Protein AF-A0A2T6ZKM8-F1 (afdb_monomer_lite)

Structure (mmCIF, N/CA/C/O backbone):
data_AF-A0A2T6ZKM8-F1
#
_entry.id   AF-A0A2T6ZKM8-F1
#
loop_
_atom_site.group_PDB
_atom_site.id
_atom_site.type_symbol
_atom_site.label_atom_id
_atom_site.label_alt_id
_atom_site.label_comp_id
_atom_site.label_asym_id
_atom_site.label_entity_id
_atom_site.label_seq_id
_atom_site.pdbx_PDB_ins_code
_atom_site.Cartn_x
_atom_site.Cartn_y
_atom_site.Cartn_z
_atom_site.occupancy
_atom_site.B_iso_or_equiv
_atom_site.auth_seq_id
_atom_site.auth_comp_id
_atom_site.auth_asym_id
_atom_site.auth_atom_id
_atom_site.pdbx_PDB_model_num
ATOM 1 N N . MET A 1 1 ? 0.407 -19.260 5.269 1.00 63.44 1 MET A N 1
ATOM 2 C CA . MET A 1 1 ? 0.072 -17.824 5.154 1.00 63.44 1 MET A CA 1
ATOM 3 C C . MET A 1 1 ? -0.311 -17.519 3.703 1.00 63.44 1 MET A C 1
ATOM 5 O O . MET A 1 1 ? 0.564 -17.139 2.936 1.00 63.44 1 MET A O 1
ATOM 9 N N . PRO A 1 2 ? -1.568 -17.763 3.281 1.00 75.69 2 PRO A N 1
ATOM 10 C CA . PRO A 1 2 ? -1.962 -17.681 1.863 1.00 75.69 2 PRO A CA 1
ATOM 11 C C . PRO A 1 2 ? -1.697 -16.313 1.213 1.00 75.69 2 PRO A C 1
ATOM 13 O O . PRO A 1 2 ? -1.254 -16.233 0.075 1.00 75.69 2 PRO A O 1
ATOM 16 N N . SER A 1 3 ? -1.891 -15.240 1.969 1.00 83.69 3 SER A N 1
ATOM 17 C CA . SER A 1 3 ? -1.724 -13.837 1.573 1.00 83.69 3 SER A CA 1
ATOM 18 C C . SER A 1 3 ? -0.278 -13.390 1.326 1.00 83.69 3 SER A C 1
ATOM 20 O O . SER A 1 3 ? -0.077 -12.402 0.624 1.00 83.69 3 SER A O 1
ATOM 22 N N . LEU A 1 4 ? 0.721 -14.123 1.834 1.00 90.94 4 LEU A N 1
ATOM 23 C CA . LEU A 1 4 ? 2.148 -13.917 1.534 1.00 90.94 4 LEU A CA 1
ATOM 24 C C . LEU A 1 4 ? 2.714 -14.982 0.587 1.00 90.94 4 LEU A C 1
ATOM 26 O O . LEU A 1 4 ? 3.903 -14.963 0.280 1.00 90.94 4 LEU A O 1
ATOM 30 N N . ALA A 1 5 ? 1.888 -15.913 0.097 1.00 93.12 5 ALA A N 1
ATOM 31 C CA . ALA A 1 5 ? 2.350 -16.852 -0.914 1.00 93.12 5 ALA A CA 1
ATOM 32 C C . ALA A 1 5 ? 2.859 -16.068 -2.144 1.00 93.12 5 ALA A C 1
ATOM 34 O O . ALA A 1 5 ? 2.238 -15.063 -2.531 1.00 93.12 5 ALA A O 1
ATOM 35 N N . PRO A 1 6 ? 3.993 -16.477 -2.742 1.00 93.38 6 PRO A N 1
ATOM 36 C CA . PRO A 1 6 ? 4.524 -15.803 -3.914 1.00 93.38 6 PRO A CA 1
ATOM 37 C C . PRO A 1 6 ? 3.569 -15.986 -5.096 1.00 93.38 6 PRO A C 1
ATOM 39 O O . PRO A 1 6 ? 3.141 -17.103 -5.392 1.00 93.38 6 PRO A O 1
ATOM 42 N N . ILE A 1 7 ? 3.259 -14.896 -5.792 1.00 95.12 7 ILE A N 1
ATOM 43 C CA . ILE A 1 7 ? 2.598 -14.942 -7.096 1.00 95.12 7 ILE A CA 1
ATOM 44 C C . ILE A 1 7 ? 3.638 -15.224 -8.183 1.00 95.12 7 ILE A C 1
ATOM 46 O O . ILE A 1 7 ? 4.811 -14.884 -8.031 1.00 95.12 7 ILE A O 1
ATOM 50 N N . ASP A 1 8 ? 3.226 -15.802 -9.311 1.00 95.38 8 ASP A N 1
ATOM 51 C CA . ASP A 1 8 ? 4.179 -16.226 -10.349 1.00 95.38 8 ASP A CA 1
ATOM 52 C C . ASP A 1 8 ? 5.049 -15.088 -10.895 1.00 95.38 8 ASP A C 1
ATOM 54 O O . ASP A 1 8 ? 6.228 -15.303 -11.167 1.00 95.38 8 ASP A O 1
ATOM 58 N N . LEU A 1 9 ? 4.520 -13.859 -10.959 1.00 96.19 9 LEU A N 1
ATOM 59 C CA . LEU A 1 9 ? 5.292 -12.693 -11.399 1.00 96.19 9 LEU A CA 1
ATOM 60 C C . LEU A 1 9 ? 6.515 -12.407 -10.515 1.00 96.19 9 LEU A C 1
ATOM 62 O O . LEU A 1 9 ? 7.539 -11.986 -11.052 1.00 96.19 9 LEU A O 1
ATOM 66 N N . GLN A 1 10 ? 6.452 -12.679 -9.204 1.00 96.62 10 GLN A N 1
ATOM 67 C CA . GLN A 1 10 ? 7.583 -12.460 -8.285 1.00 96.62 10 GLN A CA 1
ATOM 68 C C . GLN A 1 10 ? 8.784 -13.349 -8.636 1.00 96.62 10 GLN A C 1
ATOM 70 O O . GLN A 1 10 ? 9.919 -12.984 -8.359 1.00 96.62 10 GLN A O 1
ATOM 75 N N . LYS A 1 11 ? 8.563 -14.491 -9.298 1.00 95.38 11 LYS A N 1
ATOM 76 C CA . LYS A 1 11 ? 9.645 -15.395 -9.721 1.00 95.38 11 LYS A CA 1
ATOM 77 C C . LYS A 1 11 ? 10.385 -14.894 -10.965 1.00 95.38 11 LYS A C 1
ATOM 79 O O . LYS A 1 11 ? 11.495 -15.342 -11.229 1.00 95.38 11 LYS A O 1
ATOM 84 N N . SER A 1 12 ? 9.759 -14.016 -11.751 1.00 95.56 12 SER A N 1
ATOM 85 C CA . SER A 1 12 ? 10.248 -13.611 -13.079 1.00 95.56 12 SER A CA 1
ATOM 86 C C . SER A 1 12 ? 10.621 -12.134 -13.204 1.00 95.56 12 SER A C 1
ATOM 88 O O . SER A 1 12 ? 11.379 -11.776 -14.098 1.00 95.56 12 SER A O 1
ATOM 90 N N . VAL A 1 13 ? 10.070 -11.265 -12.354 1.00 96.25 13 VAL A N 1
ATOM 91 C CA . VAL A 1 13 ? 10.302 -9.816 -12.412 1.00 96.25 13 VAL A CA 1
ATOM 92 C C . VAL A 1 13 ? 11.298 -9.441 -11.314 1.00 96.25 13 VAL A C 1
ATOM 94 O O . VAL A 1 13 ? 10.969 -9.646 -10.150 1.00 96.25 13 VAL A O 1
ATOM 97 N N . PRO A 1 14 ? 12.488 -8.890 -11.622 1.00 95.25 14 PRO A N 1
ATOM 98 C CA . PRO A 1 14 ? 13.389 -8.358 -10.600 1.00 95.25 14 PRO A CA 1
ATOM 99 C C . PRO A 1 14 ? 12.723 -7.222 -9.815 1.00 95.25 14 PRO A C 1
ATOM 101 O O . PRO A 1 14 ? 12.189 -6.285 -10.408 1.00 95.25 14 PRO A O 1
ATOM 104 N N . HIS A 1 15 ? 12.744 -7.297 -8.487 1.00 94.94 15 HIS A N 1
ATOM 105 C CA . HIS A 1 15 ? 12.100 -6.314 -7.621 1.00 94.94 15 HIS A CA 1
ATOM 106 C C . HIS A 1 15 ? 12.779 -6.231 -6.250 1.00 94.94 15 HIS A C 1
ATOM 108 O O . HIS A 1 15 ? 13.591 -7.083 -5.893 1.00 94.94 15 HIS A O 1
ATOM 114 N N . HIS A 1 16 ? 12.465 -5.183 -5.485 1.00 95.19 16 HIS A N 1
ATOM 115 C CA . HIS A 1 16 ? 12.991 -5.024 -4.131 1.00 95.19 16 HIS A CA 1
ATOM 116 C C . HIS A 1 16 ? 12.231 -5.929 -3.139 1.00 95.19 16 HIS A C 1
ATOM 118 O O . HIS A 1 16 ? 10.999 -5.960 -3.209 1.00 95.19 16 HIS A O 1
ATOM 124 N N . PRO A 1 17 ? 12.907 -6.574 -2.162 1.00 94.25 17 PRO A N 1
ATOM 125 C CA . PRO A 1 17 ? 12.276 -7.513 -1.222 1.00 94.25 17 PRO A CA 1
ATOM 126 C C . PRO A 1 17 ? 11.101 -6.959 -0.406 1.00 94.25 17 PRO A C 1
ATOM 128 O O . PRO A 1 17 ? 10.290 -7.722 0.104 1.00 94.25 17 PRO A O 1
ATOM 131 N N . TYR A 1 18 ? 10.973 -5.632 -0.284 1.00 95.50 18 TYR A N 1
ATOM 132 C CA . TYR A 1 18 ? 9.850 -5.019 0.437 1.00 95.50 18 TYR A CA 1
ATOM 133 C C . TYR A 1 18 ? 8.499 -5.417 -0.182 1.00 95.50 18 TYR A C 1
ATOM 135 O O . TYR A 1 18 ? 7.519 -5.552 0.543 1.00 95.50 18 TYR A O 1
ATOM 143 N N . ILE A 1 19 ? 8.449 -5.656 -1.503 1.00 96.62 19 ILE A N 1
ATOM 144 C CA . ILE A 1 19 ? 7.224 -6.074 -2.198 1.00 96.62 19 ILE A CA 1
ATOM 145 C C . ILE A 1 19 ? 6.770 -7.453 -1.711 1.00 96.62 19 ILE A C 1
ATOM 147 O O . ILE A 1 19 ? 5.570 -7.669 -1.563 1.00 96.62 19 ILE A O 1
ATOM 151 N N . ASP A 1 20 ? 7.700 -8.359 -1.395 1.00 95.44 20 ASP A N 1
ATOM 152 C CA . ASP A 1 20 ? 7.387 -9.701 -0.885 1.00 95.44 20 ASP A CA 1
ATOM 153 C C . ASP A 1 20 ? 6.706 -9.668 0.490 1.00 95.44 20 ASP A C 1
ATOM 155 O O . ASP A 1 20 ? 6.003 -10.609 0.856 1.00 95.44 20 ASP A O 1
ATOM 159 N N . LEU A 1 21 ? 6.890 -8.578 1.239 1.00 93.94 21 LEU A N 1
ATOM 160 C CA . LEU A 1 21 ? 6.346 -8.398 2.583 1.00 93.94 21 LEU A CA 1
ATOM 161 C C . LEU A 1 21 ? 4.943 -7.781 2.588 1.00 93.94 21 LEU A C 1
ATOM 163 O O . LEU A 1 21 ? 4.335 -7.677 3.652 1.00 93.94 21 LEU A O 1
ATOM 167 N N . ILE A 1 22 ? 4.411 -7.375 1.430 1.00 95.56 22 ILE A N 1
ATOM 168 C CA . ILE A 1 22 ? 3.098 -6.731 1.359 1.00 95.56 22 ILE A CA 1
ATOM 169 C C . ILE A 1 22 ? 1.996 -7.802 1.307 1.00 95.56 22 ILE A C 1
ATOM 171 O O . ILE A 1 22 ? 1.924 -8.562 0.335 1.00 95.56 22 ILE A O 1
ATOM 175 N N . PRO A 1 23 ? 1.068 -7.841 2.282 1.00 95.44 23 PRO A N 1
ATOM 176 C CA . PRO A 1 23 ? 0.049 -8.887 2.387 1.00 95.44 23 PRO A CA 1
ATOM 177 C C . PRO A 1 23 ? -1.134 -8.695 1.425 1.00 95.44 23 PRO A C 1
ATOM 179 O O . PRO A 1 23 ? -2.217 -9.202 1.681 1.00 95.44 23 PRO A O 1
ATOM 182 N N . TYR A 1 24 ? -0.923 -7.998 0.308 1.00 96.44 24 TYR A N 1
ATOM 183 C CA . TYR A 1 24 ? -1.921 -7.712 -0.722 1.00 96.44 24 TYR A CA 1
ATOM 184 C C . TYR A 1 24 ? -1.442 -8.273 -2.070 1.00 96.44 24 TYR A C 1
ATOM 186 O O . TYR A 1 24 ? -0.598 -7.658 -2.734 1.00 96.44 24 TYR A O 1
ATOM 194 N N . PRO A 1 25 ? -1.885 -9.479 -2.474 1.00 95.81 25 PRO A N 1
ATOM 195 C CA . PRO A 1 25 ? -1.418 -10.111 -3.708 1.00 95.81 25 PRO A CA 1
ATOM 196 C C . PRO A 1 25 ? -1.766 -9.304 -4.970 1.00 95.81 25 PRO A C 1
ATOM 198 O O . PRO A 1 25 ? -0.995 -9.333 -5.935 1.00 95.81 25 PRO A O 1
ATOM 201 N N . GLY A 1 26 ? -2.882 -8.568 -4.983 1.00 95.88 26 GLY A N 1
ATOM 202 C CA . GLY A 1 26 ? -3.280 -7.712 -6.097 1.00 95.88 26 GLY A CA 1
ATOM 203 C C . GLY A 1 26 ? -2.366 -6.496 -6.270 1.00 95.88 26 GLY A C 1
ATOM 204 O O . GLY A 1 26 ? -1.958 -6.182 -7.393 1.00 95.88 26 GLY A O 1
ATOM 205 N N . LEU A 1 27 ? -1.963 -5.863 -5.173 1.00 95.69 27 LEU A N 1
ATOM 206 C CA . LEU A 1 27 ? -1.015 -4.758 -5.158 1.00 95.69 27 LEU A CA 1
ATOM 207 C C . LEU A 1 27 ? 0.356 -5.239 -5.615 1.00 95.69 27 LEU A C 1
ATOM 209 O O . LEU A 1 27 ? 0.957 -4.606 -6.483 1.00 95.69 27 LEU A O 1
ATOM 213 N N . ARG A 1 28 ? 0.830 -6.386 -5.101 1.00 97.00 28 ARG A N 1
ATOM 214 C CA . ARG A 1 28 ? 2.094 -6.997 -5.550 1.00 97.00 28 ARG A CA 1
ATOM 215 C C . ARG A 1 28 ? 2.072 -7.236 -7.058 1.00 97.00 28 ARG A C 1
ATOM 217 O O . ARG A 1 28 ? 2.993 -6.823 -7.757 1.00 97.00 28 ARG A O 1
ATOM 224 N N . ARG A 1 29 ? 0.988 -7.817 -7.587 1.00 97.19 29 ARG A N 1
ATOM 225 C CA . ARG A 1 29 ? 0.785 -7.980 -9.037 1.00 97.19 29 ARG A CA 1
ATOM 226 C C . ARG A 1 29 ? 0.870 -6.649 -9.780 1.00 97.19 29 ARG A C 1
ATOM 228 O O . ARG A 1 29 ? 1.607 -6.557 -10.756 1.00 97.19 29 ARG A O 1
ATOM 235 N N . THR A 1 30 ? 0.147 -5.638 -9.311 1.00 95.50 30 THR A N 1
ATOM 236 C CA . THR A 1 30 ? 0.090 -4.316 -9.949 1.00 95.50 30 THR A CA 1
ATOM 237 C C . THR A 1 30 ? 1.470 -3.659 -9.990 1.00 95.50 30 THR A C 1
ATOM 239 O O . THR A 1 30 ? 1.881 -3.168 -11.037 1.00 95.50 30 THR A O 1
ATOM 242 N N . LEU A 1 31 ? 2.227 -3.704 -8.889 1.00 95.75 31 LEU A N 1
ATOM 243 C CA . LEU A 1 31 ? 3.595 -3.185 -8.840 1.00 95.75 31 LEU A CA 1
ATOM 244 C C . LEU A 1 31 ? 4.527 -3.916 -9.806 1.00 95.75 31 LEU A C 1
ATOM 246 O O . LEU A 1 31 ? 5.284 -3.264 -10.516 1.00 95.75 31 LEU A O 1
ATOM 250 N N . LEU A 1 32 ? 4.472 -5.247 -9.861 1.00 96.50 32 LEU A N 1
ATOM 251 C CA . LEU A 1 32 ? 5.354 -6.036 -10.727 1.00 96.50 32 LEU A CA 1
ATOM 252 C C . LEU A 1 32 ? 5.026 -5.851 -12.212 1.00 96.50 32 LEU A C 1
ATOM 254 O O . LEU A 1 32 ? 5.941 -5.770 -13.028 1.00 96.50 32 LEU A O 1
ATOM 258 N N . GLU A 1 33 ? 3.743 -5.736 -12.564 1.00 95.31 33 GLU A N 1
ATOM 259 C CA . GLU A 1 33 ? 3.305 -5.370 -13.918 1.00 95.31 33 GLU A CA 1
ATOM 260 C C . G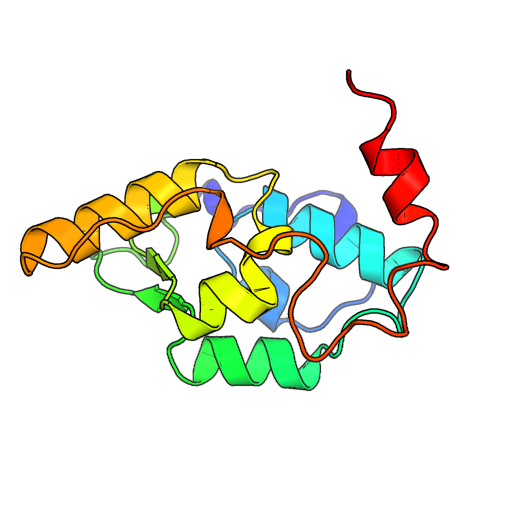LU A 1 33 ? 3.853 -3.983 -14.299 1.00 95.31 33 GLU A C 1
ATOM 262 O O . GLU A 1 33 ? 4.433 -3.818 -15.372 1.00 95.31 33 GLU A O 1
ATOM 267 N N . ILE A 1 34 ? 3.777 -3.006 -13.391 1.00 92.12 34 ILE A N 1
ATOM 268 C CA . ILE A 1 34 ? 4.330 -1.665 -13.612 1.00 92.12 34 ILE A CA 1
ATOM 269 C C . ILE A 1 34 ? 5.857 -1.686 -13.743 1.00 92.12 34 ILE A C 1
ATOM 271 O O . ILE A 1 34 ? 6.395 -1.051 -14.646 1.00 92.12 34 ILE A O 1
ATOM 275 N N . LEU A 1 35 ? 6.562 -2.414 -12.877 1.00 92.31 35 LEU A N 1
ATOM 276 C CA . LEU A 1 35 ? 8.022 -2.526 -12.921 1.00 92.31 35 LEU A CA 1
ATOM 277 C C . LEU A 1 35 ? 8.514 -3.165 -14.221 1.00 92.31 35 LEU A C 1
ATOM 279 O O . LEU A 1 35 ? 9.541 -2.748 -14.752 1.00 92.31 35 LEU A O 1
ATOM 283 N N . ARG A 1 36 ? 7.774 -4.149 -14.744 1.00 94.69 36 ARG A N 1
ATOM 284 C CA . ARG A 1 36 ? 8.113 -4.835 -15.992 1.00 94.69 36 ARG A CA 1
ATOM 285 C C . ARG A 1 36 ? 7.910 -3.947 -17.218 1.00 94.69 36 ARG A C 1
ATOM 287 O O . ARG A 1 36 ? 8.801 -3.870 -18.056 1.00 94.69 36 ARG A O 1
ATOM 294 N N . GLU A 1 37 ? 6.754 -3.294 -17.332 1.00 92.94 37 GLU A N 1
ATOM 295 C CA . GLU A 1 37 ? 6.399 -2.529 -18.539 1.00 92.94 37 GLU A CA 1
ATOM 296 C C . GLU A 1 37 ? 6.927 -1.084 -18.501 1.00 92.94 37 GLU A C 1
ATOM 298 O O . GLU A 1 37 ? 7.247 -0.484 -19.530 1.00 92.94 37 GLU A O 1
ATOM 303 N N . HIS A 1 38 ? 7.000 -0.495 -17.306 1.00 90.12 38 HIS A N 1
ATOM 304 C CA . HIS A 1 38 ? 7.211 0.935 -17.092 1.00 90.12 38 HIS A CA 1
ATOM 305 C C . HIS A 1 38 ? 8.043 1.225 -15.822 1.00 90.12 38 HIS A C 1
ATOM 307 O O . HIS A 1 38 ? 7.567 1.924 -14.918 1.00 90.12 38 HIS A O 1
ATOM 313 N N . PRO A 1 39 ? 9.306 0.767 -15.737 1.00 84.00 39 PRO A N 1
ATOM 314 C CA . PRO A 1 39 ? 10.102 0.768 -14.500 1.00 84.00 39 PRO A CA 1
ATOM 315 C C . PRO A 1 39 ? 10.284 2.144 -13.831 1.00 84.00 39 PRO A C 1
ATOM 317 O O . PRO A 1 39 ? 10.445 2.219 -12.619 1.00 84.00 39 PRO A O 1
ATOM 320 N N . ASN A 1 40 ? 10.198 3.242 -14.592 1.00 84.31 40 ASN A N 1
ATOM 321 C CA . ASN A 1 40 ? 10.389 4.616 -14.097 1.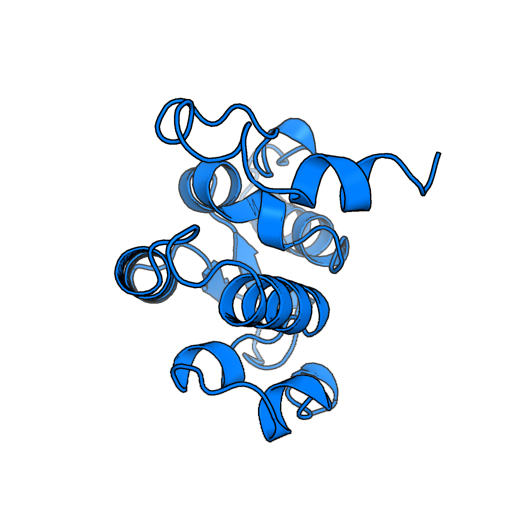00 84.31 40 ASN A CA 1
ATOM 322 C C . ASN A 1 40 ? 9.077 5.376 -13.810 1.00 84.31 40 ASN A C 1
ATOM 324 O O . ASN A 1 40 ? 9.088 6.597 -13.603 1.00 84.31 40 ASN A O 1
ATOM 328 N N . SER A 1 41 ? 7.934 4.688 -13.864 1.00 84.56 41 SER A N 1
ATOM 329 C CA . SER A 1 41 ? 6.613 5.296 -13.658 1.00 84.56 41 SER A CA 1
ATOM 330 C C . SER A 1 41 ? 6.213 5.437 -12.190 1.00 84.56 41 SER A C 1
ATOM 332 O O . SER A 1 41 ? 5.401 6.301 -11.866 1.00 84.56 41 SER A O 1
ATOM 334 N N . ILE A 1 42 ? 6.805 4.634 -11.304 1.00 88.25 42 ILE A N 1
ATOM 335 C CA . ILE A 1 42 ? 6.601 4.697 -9.855 1.00 88.25 42 ILE A CA 1
ATOM 336 C C . ILE A 1 42 ? 7.946 4.889 -9.168 1.00 88.25 42 ILE A C 1
ATOM 338 O O . ILE A 1 42 ? 8.918 4.198 -9.466 1.00 88.25 42 ILE A O 1
ATOM 342 N N . ASN A 1 43 ? 7.981 5.806 -8.205 1.00 92.19 43 ASN A N 1
ATOM 343 C CA . ASN A 1 43 ? 9.127 5.984 -7.330 1.00 92.19 43 ASN A CA 1
ATOM 344 C C . ASN A 1 43 ? 9.125 4.903 -6.234 1.00 92.19 43 ASN A C 1
ATOM 346 O O . ASN A 1 43 ? 8.452 5.038 -5.216 1.00 92.19 43 ASN A O 1
ATOM 350 N N . GLN A 1 44 ? 9.862 3.815 -6.464 1.00 92.75 44 GLN A N 1
ATOM 351 C CA . GLN A 1 44 ? 9.927 2.657 -5.560 1.00 92.75 44 GLN A CA 1
ATOM 352 C C . GLN A 1 44 ? 10.519 2.997 -4.187 1.00 92.75 44 GLN A C 1
ATOM 354 O O . GLN A 1 44 ? 10.088 2.440 -3.182 1.00 92.75 44 GLN A O 1
ATOM 359 N N . VAL A 1 45 ? 11.486 3.919 -4.142 1.00 94.19 45 VAL A N 1
ATOM 360 C CA . VAL A 1 45 ? 12.124 4.356 -2.891 1.00 94.19 45 VAL A CA 1
ATOM 361 C C . VAL A 1 45 ? 11.120 5.113 -2.030 1.00 94.19 45 VAL A C 1
ATOM 363 O O . VAL A 1 45 ? 11.008 4.863 -0.837 1.00 94.19 45 VAL A O 1
ATOM 366 N N . GLU A 1 46 ? 10.349 6.001 -2.651 1.00 95.94 46 GLU A N 1
ATOM 367 C CA . GLU A 1 46 ? 9.323 6.788 -1.970 1.00 95.94 46 GLU A CA 1
ATOM 368 C C . GLU A 1 46 ? 8.157 5.922 -1.483 1.00 95.94 46 GLU A C 1
ATOM 370 O O . GLU A 1 46 ? 7.720 6.084 -0.350 1.00 95.94 46 GLU A O 1
ATOM 375 N N . LEU A 1 47 ? 7.690 4.963 -2.291 1.00 95.69 47 LEU A N 1
ATOM 376 C CA . LEU A 1 47 ? 6.662 4.014 -1.857 1.00 95.69 47 LEU A CA 1
ATOM 377 C C . LEU A 1 47 ? 7.136 3.170 -0.662 1.00 95.69 47 LEU A C 1
ATOM 379 O O . LEU A 1 47 ? 6.396 3.026 0.308 1.00 95.69 47 LEU A O 1
ATOM 383 N N . CYS A 1 48 ? 8.363 2.639 -0.714 1.00 96.56 48 CYS A N 1
ATOM 384 C CA . CYS A 1 48 ? 8.953 1.878 0.391 1.00 96.56 48 CYS A CA 1
ATOM 385 C C . CYS A 1 48 ? 9.018 2.727 1.667 1.00 96.56 48 CYS A C 1
ATOM 387 O O . CYS A 1 48 ? 8.540 2.304 2.718 1.00 96.56 48 CYS A O 1
ATOM 389 N N . TYR A 1 49 ? 9.521 3.959 1.549 1.00 97.25 49 TYR A N 1
ATOM 390 C CA . TYR A 1 49 ? 9.616 4.895 2.664 1.00 97.25 49 TYR A CA 1
ATOM 391 C C . TYR A 1 49 ? 8.248 5.242 3.266 1.00 97.25 49 TYR A C 1
ATOM 393 O O . TYR A 1 49 ? 8.099 5.255 4.487 1.00 97.25 49 TYR A O 1
ATOM 401 N N . ASP A 1 50 ? 7.230 5.488 2.438 1.00 96.75 50 ASP A N 1
ATOM 402 C CA . ASP A 1 50 ? 5.882 5.820 2.910 1.00 96.75 50 ASP A CA 1
ATOM 403 C C . ASP A 1 50 ? 5.195 4.623 3.597 1.00 96.75 50 ASP A C 1
ATOM 405 O O . ASP A 1 50 ? 4.425 4.813 4.542 1.00 96.75 50 ASP A O 1
ATOM 409 N N . ILE A 1 51 ? 5.482 3.387 3.163 1.00 96.06 51 ILE A N 1
ATOM 410 C CA . ILE A 1 51 ? 5.038 2.166 3.856 1.00 96.06 51 ILE A CA 1
ATOM 411 C C . ILE A 1 51 ? 5.712 2.078 5.231 1.00 96.06 51 ILE A C 1
ATOM 413 O O . ILE A 1 51 ? 5.021 1.958 6.243 1.00 96.06 51 ILE A O 1
ATOM 417 N N . GLU A 1 52 ? 7.043 2.177 5.275 1.00 94.00 52 GLU A N 1
ATOM 418 C CA . GLU A 1 52 ? 7.846 2.071 6.504 1.00 94.00 52 GLU A CA 1
ATOM 419 C C . GLU A 1 52 ? 7.532 3.178 7.517 1.00 94.00 52 GLU A C 1
ATOM 421 O O . GLU A 1 52 ? 7.540 2.944 8.725 1.00 94.00 52 GLU A O 1
ATOM 426 N N . SER A 1 53 ? 7.176 4.367 7.031 1.00 96.06 53 SER A N 1
ATOM 427 C CA . SER A 1 53 ? 6.784 5.517 7.855 1.00 96.06 53 SER A CA 1
ATOM 428 C C . SER A 1 53 ? 5.351 5.421 8.400 1.00 96.06 53 SER A C 1
ATOM 430 O O . SER A 1 53 ? 4.856 6.359 9.025 1.00 96.06 53 SER A O 1
ATOM 432 N N . GLY A 1 54 ? 4.670 4.288 8.194 1.00 95.69 54 GLY A N 1
ATOM 433 C CA . GLY A 1 54 ? 3.362 3.999 8.779 1.00 95.69 54 GLY A CA 1
ATOM 434 C C . GLY A 1 54 ? 2.165 4.411 7.924 1.00 95.69 54 GLY A C 1
ATOM 435 O O . GLY A 1 54 ? 1.061 4.519 8.461 1.00 95.69 54 GLY A O 1
ATOM 436 N N . GLY A 1 55 ? 2.356 4.625 6.618 1.00 96.62 55 GLY A N 1
ATOM 437 C CA . GLY A 1 55 ? 1.261 4.856 5.673 1.00 96.62 55 GLY A CA 1
ATOM 438 C C . GLY A 1 55 ? 0.356 3.632 5.488 1.00 96.62 55 GLY A C 1
ATOM 439 O O . GLY A 1 55 ? -0.851 3.779 5.295 1.00 96.62 55 GLY A O 1
ATOM 440 N N . LEU A 1 56 ? 0.922 2.427 5.634 1.00 96.06 56 LEU A N 1
ATOM 441 C CA . LEU A 1 56 ? 0.184 1.172 5.769 1.00 96.06 56 LEU A CA 1
ATOM 442 C C . LEU A 1 56 ? 0.301 0.679 7.219 1.00 96.06 56 LEU A C 1
ATOM 444 O O . LEU A 1 56 ? 1.243 -0.019 7.595 1.00 96.06 56 LEU A O 1
ATOM 448 N N . ARG A 1 57 ? -0.646 1.089 8.061 1.00 96.81 57 ARG A N 1
ATOM 449 C CA . ARG A 1 57 ? -0.603 0.880 9.510 1.00 96.81 57 ARG A CA 1
ATOM 450 C C . ARG A 1 57 ? -1.133 -0.499 9.887 1.00 96.81 57 ARG A C 1
ATOM 452 O O . ARG A 1 57 ? -2.260 -0.833 9.546 1.00 96.81 57 ARG A O 1
ATOM 459 N N . LEU A 1 58 ? -0.346 -1.269 10.634 1.00 96.50 58 LEU A N 1
ATOM 460 C CA . LEU A 1 58 ? -0.757 -2.558 11.193 1.00 96.50 58 LEU A CA 1
ATOM 461 C C . LEU A 1 58 ? -1.500 -2.357 12.523 1.00 96.50 58 LEU A C 1
ATOM 463 O O . LEU A 1 58 ? -0.943 -1.797 13.464 1.00 96.50 58 LEU A O 1
ATOM 467 N N . TRP A 1 59 ? -2.731 -2.852 12.601 1.00 96.81 59 TRP A N 1
ATOM 468 C CA . TRP A 1 59 ? -3.555 -2.883 13.816 1.00 96.81 59 TRP A CA 1
ATOM 469 C C . TRP A 1 59 ? -3.902 -4.299 14.267 1.00 96.81 59 TRP A C 1
ATOM 471 O O . TRP A 1 59 ? -4.019 -4.558 15.464 1.00 96.81 59 TRP A O 1
ATOM 481 N N . GLY A 1 60 ? -4.104 -5.207 13.312 1.00 94.56 60 GLY A N 1
ATOM 482 C CA . GLY A 1 60 ? -4.435 -6.593 13.606 1.00 94.56 60 GLY A CA 1
ATOM 483 C C . GLY A 1 60 ? -3.250 -7.371 14.172 1.00 94.56 60 GLY A C 1
ATOM 484 O O . GLY A 1 60 ? -2.092 -6.969 14.074 1.00 94.56 60 GLY A O 1
ATOM 485 N N . GLN A 1 61 ? -3.550 -8.529 14.754 1.00 93.00 61 GLN A N 1
ATOM 486 C CA . GLN A 1 61 ? -2.548 -9.384 15.392 1.00 93.00 61 GLN A CA 1
ATOM 487 C C . GLN A 1 61 ? -1.547 -9.985 14.391 1.00 93.00 61 GLN A C 1
ATOM 489 O O . GLN A 1 61 ? -0.428 -10.333 14.768 1.00 93.00 61 GLN A O 1
ATOM 494 N N . TYR A 1 62 ? -1.945 -10.135 13.127 1.00 94.62 62 TYR A N 1
ATOM 495 C CA . TYR A 1 62 ? -1.211 -10.915 12.141 1.00 94.62 62 TYR A CA 1
ATOM 496 C C . TYR A 1 62 ? -0.855 -10.068 10.919 1.00 94.62 62 TYR A C 1
ATOM 498 O O . TYR A 1 62 ? -1.699 -9.785 10.076 1.00 94.62 62 TYR A O 1
ATOM 506 N N . SER A 1 63 ? 0.429 -9.729 10.776 1.00 93.62 63 SER A N 1
ATOM 507 C CA . SER A 1 63 ? 0.954 -8.910 9.670 1.00 93.62 63 SER A CA 1
ATOM 508 C C . SER A 1 63 ? 0.799 -9.538 8.284 1.00 93.62 63 SER A C 1
ATOM 510 O O . SER A 1 63 ? 0.927 -8.872 7.266 1.00 93.62 63 SER A O 1
ATOM 512 N N . TRP A 1 64 ? 0.516 -10.833 8.198 1.00 93.62 64 TRP A N 1
ATOM 513 C CA . TRP A 1 64 ? 0.239 -11.453 6.911 1.00 93.62 64 TRP A CA 1
ATOM 514 C C . TRP A 1 64 ? -1.217 -11.296 6.487 1.00 93.62 64 TRP A C 1
ATOM 516 O O . TRP A 1 64 ? -1.506 -11.612 5.344 1.00 93.62 64 TRP A O 1
ATOM 526 N N . LEU A 1 65 ? -2.154 -10.857 7.330 1.00 95.12 65 LEU A N 1
ATOM 527 C CA . LEU A 1 65 ? -3.559 -10.755 6.928 1.00 95.12 65 LEU A CA 1
ATOM 528 C C . LEU A 1 65 ? -3.879 -9.362 6.352 1.00 95.12 65 LEU A C 1
ATOM 530 O O . LEU A 1 65 ? -3.587 -8.366 7.014 1.00 95.12 65 LEU A O 1
ATOM 534 N N . PRO A 1 66 ? -4.514 -9.264 5.165 1.00 95.19 66 PRO A N 1
ATOM 535 C CA . PRO A 1 66 ? -4.942 -7.981 4.599 1.00 95.19 66 PRO A CA 1
ATOM 536 C C . PRO A 1 66 ? -5.814 -7.158 5.561 1.00 95.19 66 PRO A C 1
ATOM 538 O O . PRO A 1 66 ? -5.614 -5.957 5.726 1.00 95.19 66 PRO A O 1
ATOM 541 N N . ASP A 1 67 ? -6.739 -7.817 6.265 1.00 95.94 67 ASP A N 1
ATOM 542 C CA . ASP A 1 67 ? -7.678 -7.188 7.205 1.00 95.94 67 ASP A CA 1
ATOM 543 C C . ASP A 1 67 ? -7.014 -6.533 8.427 1.00 95.94 67 ASP A C 1
ATOM 545 O O . ASP A 1 67 ? -7.645 -5.755 9.144 1.00 95.94 67 ASP A O 1
ATOM 549 N N . SER A 1 68 ? -5.730 -6.805 8.653 1.00 97.06 68 SER A N 1
ATOM 550 C CA . SER A 1 68 ? -4.974 -6.279 9.782 1.00 97.06 68 SER A CA 1
ATOM 551 C C . SER A 1 68 ? -4.447 -4.868 9.540 1.00 97.06 68 SER A C 1
ATOM 553 O O . SER A 1 68 ? -3.924 -4.263 10.477 1.00 97.06 68 SER A O 1
ATOM 555 N N . TYR A 1 69 ? -4.593 -4.328 8.327 1.00 97.56 69 TYR A N 1
ATOM 556 C CA . TYR A 1 69 ? -4.008 -3.048 7.943 1.00 97.56 69 TYR A CA 1
ATOM 557 C C . TYR A 1 69 ? -5.035 -1.940 7.705 1.00 97.56 69 TYR A C 1
ATOM 559 O O . TYR A 1 69 ? -6.137 -2.160 7.208 1.00 97.56 69 TYR A O 1
ATOM 567 N N . GLU A 1 70 ? -4.620 -0.714 8.011 1.00 97.94 70 GLU A N 1
ATOM 568 C CA . GLU A 1 70 ? -5.293 0.531 7.660 1.00 97.94 70 GLU A CA 1
ATOM 569 C C . GLU A 1 70 ? -4.373 1.376 6.775 1.00 97.94 70 GLU A C 1
ATOM 571 O O . GLU A 1 70 ? -3.219 1.617 7.130 1.00 97.94 70 GLU A O 1
ATOM 576 N N . LEU A 1 71 ? -4.884 1.876 5.651 1.00 97.88 71 LEU A N 1
ATOM 577 C CA . LEU A 1 71 ? -4.200 2.918 4.890 1.00 97.88 71 LEU A CA 1
ATOM 578 C C . LEU A 1 71 ? -4.501 4.278 5.529 1.00 97.88 71 LEU A C 1
ATOM 580 O O . LEU A 1 71 ? -5.669 4.625 5.730 1.00 97.88 71 LEU A O 1
ATOM 584 N N . THR A 1 72 ? -3.467 5.074 5.810 1.00 96.81 72 THR A N 1
ATOM 585 C CA . THR A 1 72 ? -3.678 6.464 6.245 1.00 96.81 72 THR A CA 1
ATOM 586 C C . THR A 1 72 ? -4.299 7.295 5.120 1.00 96.81 72 THR A C 1
ATOM 588 O O . THR A 1 72 ? -4.239 6.920 3.947 1.00 96.81 72 THR A O 1
ATOM 591 N N . VAL A 1 73 ? -4.891 8.444 5.459 1.00 95.38 73 VAL A N 1
ATOM 592 C CA . VAL A 1 73 ? -5.520 9.347 4.478 1.00 95.38 73 VAL A CA 1
ATOM 593 C C . VAL A 1 73 ? -4.516 9.756 3.396 1.00 95.38 73 VAL A C 1
ATOM 595 O O . VAL A 1 73 ? -4.818 9.696 2.205 1.00 95.38 73 VAL A O 1
ATOM 598 N N . GLU A 1 74 ? -3.306 10.131 3.806 1.00 94.50 74 GLU A N 1
ATOM 599 C CA . GLU A 1 74 ? -2.233 10.594 2.928 1.00 94.50 74 GLU A CA 1
ATOM 600 C C . GLU A 1 74 ? -1.718 9.458 2.039 1.00 94.50 74 GLU A C 1
ATOM 602 O O . GLU A 1 74 ? -1.516 9.648 0.837 1.00 94.50 74 GLU A O 1
ATOM 607 N N . PHE A 1 75 ? -1.561 8.260 2.611 1.00 96.06 75 PHE A N 1
ATOM 608 C CA . PHE A 1 75 ? -1.111 7.085 1.875 1.00 96.06 75 PHE A CA 1
ATOM 609 C C . PHE A 1 75 ? -2.159 6.627 0.857 1.00 96.06 75 PHE A C 1
ATOM 611 O O . PHE A 1 75 ? -1.822 6.370 -0.297 1.00 96.06 75 PHE A O 1
ATOM 618 N N . ALA A 1 76 ? -3.440 6.596 1.237 1.00 95.19 76 ALA A N 1
ATOM 619 C CA . ALA A 1 76 ? -4.539 6.292 0.326 1.00 95.19 76 ALA A CA 1
ATOM 620 C C . ALA A 1 76 ? -4.613 7.309 -0.824 1.00 95.19 76 ALA A C 1
ATOM 622 O O . ALA A 1 76 ? -4.718 6.914 -1.987 1.00 95.19 76 ALA A O 1
ATOM 623 N N . ALA A 1 77 ? -4.472 8.606 -0.531 1.00 91.50 77 ALA A N 1
ATOM 624 C CA . ALA A 1 77 ? -4.509 9.655 -1.548 1.00 91.50 77 ALA A CA 1
ATOM 625 C C . ALA A 1 77 ? -3.365 9.537 -2.568 1.00 91.50 77 ALA A C 1
ATOM 627 O O . ALA A 1 77 ? -3.560 9.821 -3.752 1.00 91.50 77 ALA A O 1
ATOM 628 N N . LYS A 1 78 ? -2.177 9.119 -2.116 1.00 92.50 78 LYS A N 1
ATOM 629 C CA . LYS A 1 78 ? -0.969 9.026 -2.945 1.00 92.50 78 LYS A CA 1
ATOM 630 C C . LYS A 1 78 ? -0.838 7.692 -3.680 1.00 92.50 78 LYS A C 1
ATOM 632 O O . LYS A 1 78 ? -0.532 7.684 -4.868 1.00 92.50 78 LYS A O 1
ATOM 637 N N . TRP A 1 79 ? -1.091 6.581 -2.993 1.00 95.19 79 TRP A N 1
ATOM 638 C CA . TRP A 1 79 ? -0.792 5.219 -3.450 1.00 95.19 79 TRP A CA 1
ATOM 639 C C . TRP A 1 79 ? -2.022 4.314 -3.572 1.00 95.19 79 TRP A C 1
ATOM 641 O O . TRP A 1 79 ? -1.910 3.205 -4.091 1.00 95.19 79 TRP A O 1
ATOM 651 N N . GLY A 1 80 ? -3.207 4.766 -3.147 1.00 93.25 80 GLY A N 1
ATOM 652 C CA . GLY A 1 80 ? -4.428 3.951 -3.110 1.00 93.25 80 GLY A CA 1
ATOM 653 C C . GLY A 1 80 ? -4.832 3.353 -4.462 1.00 93.25 80 GLY A C 1
ATOM 654 O O . GLY A 1 80 ? -5.388 2.258 -4.503 1.00 93.25 80 GLY A O 1
ATOM 655 N N . PHE A 1 81 ? -4.456 3.987 -5.576 1.00 89.88 81 PHE A N 1
ATOM 656 C CA . PHE A 1 81 ? -4.704 3.467 -6.926 1.00 89.88 81 PHE A CA 1
ATOM 657 C C . PHE A 1 81 ? -4.022 2.110 -7.204 1.00 89.88 81 PHE A C 1
ATOM 659 O O . PHE A 1 81 ? -4.421 1.398 -8.129 1.00 89.88 81 PHE A O 1
ATOM 666 N N . LEU A 1 82 ? -3.000 1.737 -6.422 1.00 94.38 82 LEU A N 1
ATOM 667 C CA . LEU A 1 82 ? -2.321 0.440 -6.511 1.00 94.38 82 LEU A CA 1
ATOM 668 C C . LEU A 1 82 ? -3.171 -0.718 -5.969 1.00 94.38 82 LEU A C 1
ATOM 670 O O . LEU A 1 82 ? -2.959 -1.859 -6.370 1.00 94.38 82 LEU A O 1
ATOM 674 N N . PHE A 1 83 ? -4.157 -0.428 -5.116 1.00 94.00 83 PHE A N 1
ATOM 675 C CA . PHE A 1 83 ? -4.999 -1.414 -4.427 1.00 94.00 83 PHE A CA 1
ATOM 676 C C . PHE A 1 83 ? -6.268 -1.787 -5.208 1.00 94.00 83 PHE A C 1
ATOM 678 O O . PHE A 1 83 ? -7.178 -2.403 -4.665 1.00 94.00 83 PHE A O 1
ATOM 685 N N . ARG A 1 84 ? -6.378 -1.441 -6.498 1.00 88.12 84 ARG A N 1
ATOM 686 C CA . ARG A 1 84 ? -7.597 -1.724 -7.290 1.00 88.12 84 ARG A CA 1
ATOM 687 C C . ARG A 1 84 ? -7.960 -3.205 -7.382 1.00 88.12 84 ARG A C 1
ATOM 689 O O . ARG A 1 84 ? -9.124 -3.528 -7.583 1.00 88.12 84 ARG A O 1
ATOM 696 N N . ARG A 1 85 ? -6.965 -4.086 -7.269 1.00 92.50 85 ARG A N 1
ATOM 697 C CA . ARG A 1 85 ? -7.152 -5.542 -7.263 1.00 92.50 85 ARG A CA 1
ATOM 698 C C . ARG A 1 85 ? -7.414 -6.105 -5.856 1.00 92.50 85 ARG A C 1
ATOM 700 O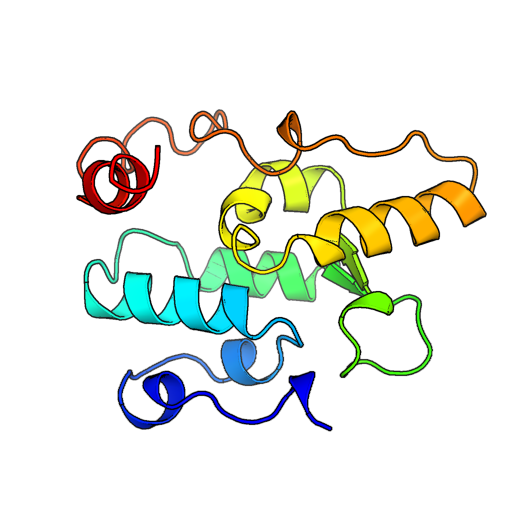 O . ARG A 1 85 ? -7.654 -7.301 -5.755 1.00 92.50 85 ARG A O 1
ATOM 707 N N . ASP A 1 86 ? -7.383 -5.262 -4.822 1.00 93.81 86 ASP A N 1
ATOM 708 C CA . ASP A 1 86 ? -7.561 -5.618 -3.408 1.00 93.81 86 ASP A CA 1
ATOM 709 C C . ASP A 1 86 ? -8.633 -4.707 -2.758 1.00 93.81 86 ASP A C 1
ATOM 711 O O . ASP A 1 86 ? -8.330 -3.887 -1.881 1.00 93.81 86 ASP A O 1
ATOM 715 N N . PRO A 1 87 ? -9.906 -4.777 -3.199 1.00 91.06 87 PRO A N 1
ATOM 716 C CA . PRO A 1 87 ? -10.979 -3.926 -2.674 1.00 91.06 87 PRO A CA 1
ATOM 717 C C . PRO A 1 87 ? -11.197 -4.08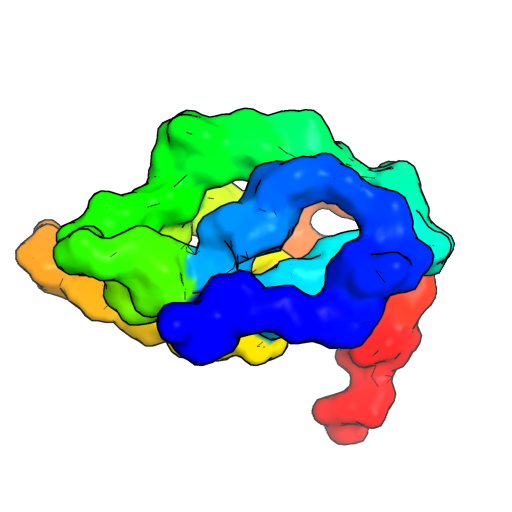0 -1.157 1.00 91.06 87 PRO A C 1
ATOM 719 O O . PRO A 1 87 ? -11.723 -3.172 -0.506 1.00 91.06 87 PRO A O 1
ATOM 722 N N . GLU A 1 88 ? -10.763 -5.194 -0.565 1.00 94.00 88 GLU A N 1
ATOM 723 C CA . GLU A 1 88 ? -10.759 -5.421 0.877 1.00 94.00 88 GLU A CA 1
ATOM 724 C C . GLU A 1 88 ? -9.907 -4.409 1.652 1.00 94.00 88 GLU A C 1
ATOM 726 O O . GLU A 1 88 ? -10.204 -4.160 2.819 1.00 94.00 88 GLU A O 1
ATOM 731 N N . ALA A 1 89 ? -8.916 -3.767 1.023 1.00 96.50 89 ALA A N 1
ATOM 732 C CA . ALA A 1 89 ? -8.074 -2.763 1.671 1.00 96.50 89 ALA A CA 1
ATOM 733 C C . ALA A 1 89 ? -8.892 -1.562 2.178 1.00 96.50 89 ALA A C 1
ATOM 735 O O . ALA A 1 89 ? -8.655 -1.059 3.280 1.00 96.50 89 ALA A O 1
ATOM 736 N N . LEU A 1 90 ? -9.902 -1.124 1.413 1.00 96.25 90 LEU A N 1
ATOM 737 C CA . LEU A 1 90 ? -10.817 -0.059 1.837 1.00 96.25 90 LEU A CA 1
ATOM 738 C C . LEU A 1 90 ? -11.713 -0.527 2.993 1.00 96.25 90 LEU A C 1
ATOM 740 O O . LEU A 1 90 ? -11.938 0.220 3.947 1.00 96.25 90 LEU A O 1
ATOM 744 N N . THR A 1 91 ? -12.198 -1.768 2.926 1.00 96.69 91 THR A N 1
ATOM 745 C CA . THR A 1 91 ? -13.025 -2.378 3.978 1.00 96.69 91 THR A CA 1
ATOM 746 C C . THR A 1 91 ? -12.257 -2.486 5.295 1.00 96.69 91 THR A C 1
ATOM 748 O O . THR A 1 91 ? -12.758 -2.038 6.326 1.00 96.69 91 THR A O 1
ATOM 751 N N . ALA A 1 92 ? -11.027 -3.004 5.258 1.00 97.88 92 ALA A N 1
ATOM 752 C CA . ALA A 1 92 ? -10.134 -3.115 6.410 1.00 97.88 92 ALA A CA 1
ATOM 753 C C . ALA A 1 92 ? -9.786 -1.736 6.988 1.00 97.88 92 ALA A C 1
ATOM 755 O O . ALA A 1 92 ? -9.941 -1.495 8.186 1.00 97.88 92 ALA A O 1
ATOM 756 N N . THR A 1 93 ? -9.438 -0.784 6.119 1.00 98.25 93 THR A N 1
ATOM 757 C CA . THR A 1 93 ? -9.177 0.608 6.507 1.00 98.25 93 THR A CA 1
ATOM 758 C C . THR A 1 93 ? -10.364 1.209 7.258 1.00 98.25 93 THR A C 1
ATOM 760 O O . THR A 1 93 ? -10.212 1.735 8.359 1.00 98.25 93 THR A O 1
ATOM 763 N N . ASN A 1 94 ? -11.577 1.081 6.718 1.00 98.31 94 ASN A N 1
ATOM 764 C CA . ASN A 1 94 ? -12.775 1.626 7.353 1.00 98.31 94 ASN A CA 1
ATOM 765 C C . ASN A 1 94 ? -13.179 0.888 8.630 1.00 98.31 94 ASN A C 1
ATOM 767 O O . ASN A 1 94 ? -13.728 1.515 9.538 1.00 98.31 94 ASN A O 1
ATOM 771 N N . PHE A 1 95 ? -12.884 -0.409 8.733 1.00 98.31 95 PHE A N 1
ATOM 772 C CA . PHE A 1 95 ? -13.061 -1.156 9.971 1.00 98.31 95 PHE A CA 1
ATOM 773 C C . PHE A 1 95 ? -12.228 -0.544 11.104 1.00 98.31 95 PHE A C 1
ATOM 775 O O . PHE A 1 95 ? -12.791 -0.211 12.146 1.00 98.31 95 PHE A O 1
ATOM 782 N N . TRP A 1 96 ? -10.927 -0.322 10.890 1.00 98.25 96 TRP A N 1
ATOM 783 C CA . TRP A 1 96 ? -10.031 0.235 11.912 1.00 98.25 96 TRP A CA 1
ATOM 784 C C . TRP A 1 96 ? -10.341 1.694 12.252 1.00 98.25 96 TRP A C 1
ATOM 786 O O . TRP A 1 96 ? -10.391 2.050 13.430 1.00 98.25 96 TRP A O 1
ATOM 796 N N . ARG A 1 97 ? -10.655 2.518 11.246 1.00 98.12 97 ARG A N 1
ATOM 797 C CA . ARG A 1 97 ? -11.098 3.911 11.444 1.00 98.12 97 ARG A CA 1
ATOM 798 C C . ARG A 1 97 ? -12.344 3.992 12.326 1.00 98.12 97 ARG A C 1
ATOM 800 O O . ARG A 1 97 ? -12.394 4.795 13.259 1.00 98.12 97 ARG A O 1
ATOM 807 N N . ARG A 1 98 ? -13.318 3.100 12.102 1.00 98.44 98 ARG A N 1
ATOM 808 C CA . ARG A 1 98 ? -14.552 3.032 12.899 1.00 98.44 98 ARG A CA 1
ATOM 809 C C . ARG A 1 98 ? -14.285 2.728 14.373 1.00 98.44 98 ARG A C 1
ATOM 811 O O . ARG A 1 98 ? -14.978 3.295 15.214 1.00 98.44 98 ARG A O 1
ATOM 818 N N . GLN A 1 99 ? -13.291 1.896 14.697 1.00 97.81 99 GLN A N 1
ATOM 819 C CA . GLN A 1 99 ? -12.951 1.585 16.097 1.00 97.81 99 GLN A CA 1
ATOM 820 C C . GLN A 1 99 ? -12.547 2.832 16.895 1.00 97.81 99 GLN A C 1
ATOM 822 O O . GLN A 1 99 ? -12.693 2.861 18.113 1.00 97.81 99 GLN A O 1
ATOM 827 N N . ARG A 1 100 ? -12.068 3.876 16.208 1.00 96.88 100 ARG A N 1
ATOM 828 C CA . ARG A 1 100 ? -11.650 5.152 16.803 1.00 96.88 100 ARG A CA 1
ATOM 829 C C . ARG A 1 100 ? -12.645 6.291 16.560 1.00 96.88 100 ARG A C 1
ATOM 831 O O . ARG A 1 100 ? -12.345 7.436 16.878 1.00 96.88 100 ARG A O 1
ATOM 838 N N . GLY A 1 101 ? -13.818 6.001 15.991 1.00 97.56 101 GLY A N 1
ATOM 839 C CA . GLY A 1 101 ? -14.825 7.015 15.659 1.00 97.56 101 GLY A CA 1
ATOM 840 C C . GLY A 1 101 ? -14.436 7.936 14.496 1.00 97.56 101 GLY A C 1
ATOM 841 O O . GLY A 1 101 ? -15.037 8.995 14.331 1.00 97.56 101 GLY A O 1
ATOM 842 N N . GLU A 1 102 ? -13.444 7.559 13.685 1.00 98.00 102 GLU A N 1
ATOM 843 C CA . GLU A 1 102 ? -13.032 8.341 12.521 1.00 98.00 102 GLU A CA 1
ATOM 844 C C . GLU A 1 102 ? -13.995 8.144 11.341 1.00 98.00 102 GLU A C 1
ATOM 846 O O . GLU A 1 102 ? -14.534 7.057 11.117 1.00 98.00 102 GLU A O 1
ATOM 851 N N . ALA A 1 103 ? -14.183 9.199 10.540 1.00 97.19 103 ALA A N 1
ATOM 852 C CA . ALA A 1 103 ? -14.998 9.132 9.330 1.00 97.19 103 ALA A CA 1
ATOM 853 C C . ALA A 1 103 ? -14.419 8.118 8.322 1.00 97.19 103 ALA A C 1
ATOM 855 O O . ALA A 1 103 ? -13.193 8.058 8.160 1.00 97.19 103 ALA A O 1
ATOM 856 N N . PRO A 1 104 ? -15.258 7.344 7.610 1.00 97.50 104 PRO A N 1
ATOM 857 C CA . PRO A 1 104 ? -14.775 6.368 6.642 1.00 97.50 104 PRO A CA 1
ATOM 858 C C . PRO A 1 104 ? -14.115 7.058 5.446 1.00 97.50 104 PRO A C 1
ATOM 860 O O . PRO A 1 104 ? -14.582 8.097 4.972 1.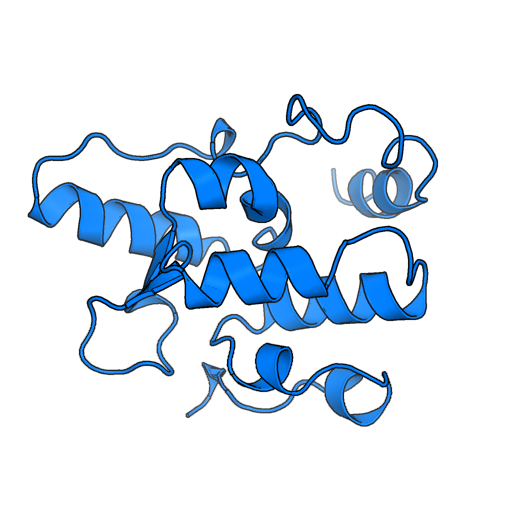00 97.50 104 PRO A O 1
ATOM 863 N N . LEU A 1 105 ? -13.063 6.437 4.918 1.00 95.19 105 LEU A N 1
ATOM 864 C CA . LEU A 1 105 ? -12.601 6.727 3.571 1.00 95.19 105 LEU A CA 1
ATOM 865 C C . LEU A 1 105 ? -13.604 6.167 2.567 1.00 95.19 105 LEU A C 1
ATOM 867 O O . LEU A 1 105 ? -14.318 5.190 2.802 1.00 95.19 105 LEU A O 1
ATOM 871 N N . ARG A 1 106 ? -13.633 6.809 1.415 1.00 91.81 106 ARG A N 1
ATOM 872 C CA . ARG A 1 106 ? -14.447 6.429 0.262 1.00 91.81 106 ARG A CA 1
ATOM 873 C C . ARG A 1 106 ? -13.530 6.094 -0.915 1.00 91.81 106 ARG A C 1
ATOM 875 O O . ARG A 1 106 ? -12.389 6.560 -0.892 1.00 91.81 106 ARG A O 1
ATOM 882 N N . PRO A 1 107 ? -13.992 5.355 -1.937 1.00 87.00 107 PRO A N 1
ATOM 883 C CA . PRO A 1 107 ? -13.164 4.994 -3.089 1.00 87.00 107 PRO A CA 1
ATOM 884 C C . PRO A 1 107 ? -12.430 6.179 -3.737 1.00 87.00 107 PRO A C 1
ATOM 886 O O . PRO A 1 107 ? -11.285 6.035 -4.147 1.00 87.00 107 PRO A O 1
ATOM 889 N N . GLU A 1 108 ? -13.021 7.376 -3.751 1.00 83.31 108 GLU A N 1
ATOM 890 C CA . GLU A 1 108 ? -12.385 8.597 -4.267 1.00 83.31 108 GLU A CA 1
ATOM 891 C C . GLU A 1 108 ? -11.107 9.024 -3.518 1.00 83.31 108 GLU A C 1
ATOM 893 O O . GLU A 1 108 ? -10.271 9.726 -4.088 1.00 83.31 108 GLU A O 1
ATOM 898 N N . HIS A 1 109 ? -10.929 8.579 -2.270 1.00 84.69 109 HIS A N 1
ATOM 899 C CA . HIS A 1 109 ? -9.718 8.819 -1.484 1.00 84.69 109 HIS A CA 1
ATOM 900 C C . HIS A 1 109 ? -8.576 7.880 -1.874 1.00 84.69 109 HIS A C 1
ATOM 902 O O . HIS A 1 109 ? -7.428 8.199 -1.594 1.00 84.69 109 HIS A O 1
ATOM 908 N N . PHE A 1 110 ? -8.857 6.744 -2.519 1.00 82.38 110 PHE A N 1
ATOM 909 C CA . PHE A 1 110 ? -7.849 5.780 -2.971 1.00 82.38 110 PHE A CA 1
ATOM 910 C C . PHE A 1 110 ? -7.264 6.209 -4.314 1.00 82.38 110 PHE A C 1
ATOM 912 O O . PHE A 1 110 ? -7.317 5.465 -5.289 1.00 82.38 110 PHE A O 1
ATOM 919 N N . GLY A 1 111 ? -6.743 7.437 -4.358 1.00 64.62 111 GLY A N 1
ATOM 920 C CA . GLY A 1 111 ? -6.179 8.053 -5.548 1.00 64.62 111 GLY A CA 1
ATOM 921 C C . GLY A 1 111 ? -7.079 7.879 -6.771 1.00 64.62 111 GLY A C 1
ATOM 922 O O . GLY A 1 111 ? -6.904 6.954 -7.564 1.00 64.62 111 GLY A O 1
ATOM 923 N N . SER A 1 112 ? -7.976 8.835 -7.029 1.00 49.41 112 SER A N 1
ATOM 924 C CA . SER A 1 112 ? -8.323 9.069 -8.435 1.00 49.41 112 SER A CA 1
ATOM 925 C C . SER A 1 112 ? -7.009 9.290 -9.198 1.00 49.41 112 SER A C 1
ATOM 927 O O . SER A 1 112 ? -6.028 9.773 -8.630 1.00 49.41 112 SER A O 1
ATOM 929 N N . THR A 1 113 ? -6.956 8.964 -10.486 1.00 46.31 113 THR A N 1
ATOM 930 C CA . THR A 1 113 ? -5.798 9.171 -11.386 1.00 46.31 113 THR A CA 1
ATOM 931 C C . THR A 1 113 ? -5.287 10.632 -11.471 1.00 46.31 113 THR A C 1
ATOM 933 O O . THR A 1 113 ? -4.509 10.980 -12.354 1.00 46.31 113 THR A O 1
ATOM 936 N N . HIS A 1 114 ? -5.724 11.503 -10.558 1.00 38.09 114 HIS A N 1
ATOM 937 C CA . HIS A 1 114 ? -5.590 1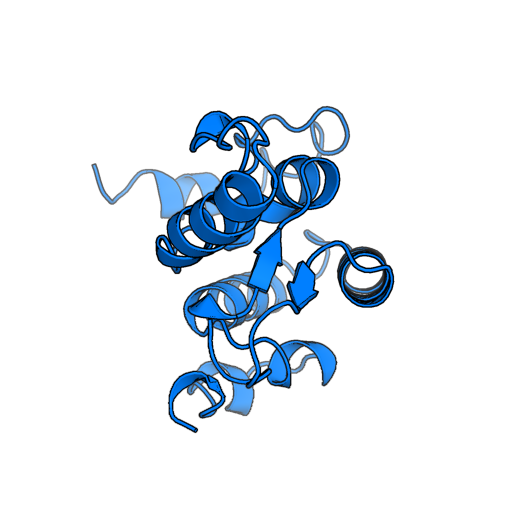2.946 -10.505 1.00 38.09 114 HIS A CA 1
ATOM 938 C C . HIS A 1 114 ? -5.031 13.448 -9.155 1.00 38.09 114 HIS A C 1
ATOM 940 O O . HIS A 1 114 ? -5.311 14.578 -8.756 1.00 38.09 114 HIS A O 1
ATOM 946 N N . GLY A 1 115 ? -4.207 12.655 -8.459 1.00 36.12 115 GLY A N 1
ATOM 947 C CA . GLY A 1 115 ? -3.424 13.132 -7.312 1.00 36.12 115 GLY A CA 1
ATOM 948 C C . GLY A 1 115 ? -2.503 14.303 -7.701 1.00 36.12 115 GLY A C 1
ATOM 949 O O . GLY A 1 115 ? -1.715 14.209 -8.645 1.00 36.12 115 GLY A O 1
ATOM 950 N N . HIS A 1 116 ? -2.609 15.411 -6.964 1.00 36.75 116 HIS A N 1
ATOM 951 C CA . HIS A 1 116 ? -2.069 16.751 -7.251 1.00 36.75 116 HIS A CA 1
ATOM 952 C C . HIS A 1 116 ? -0.532 16.874 -7.426 1.00 36.75 116 HIS A C 1
ATOM 954 O O . HIS A 1 116 ? -0.051 17.972 -7.694 1.00 36.75 116 HIS A O 1
ATOM 960 N N . GLY A 1 117 ? 0.229 15.775 -7.335 1.00 35.66 117 GLY A N 1
ATOM 961 C CA . GLY A 1 117 ? 1.687 15.724 -7.532 1.00 35.66 117 GLY A CA 1
ATOM 962 C C . GLY A 1 117 ? 2.173 14.853 -8.703 1.00 35.66 117 GLY A C 1
ATOM 963 O O . GLY A 1 117 ? 3.324 14.978 -9.106 1.00 35.66 117 GLY A O 1
ATOM 964 N N . TYR A 1 118 ? 1.312 14.024 -9.312 1.00 40.12 118 TYR A N 1
ATOM 965 C CA . TYR A 1 118 ? 1.694 13.101 -10.402 1.00 40.12 118 TYR A CA 1
ATOM 966 C C . TYR A 1 118 ? 1.003 13.423 -11.741 1.00 40.12 118 TYR A C 1
ATOM 968 O O . TYR A 1 118 ? 0.929 12.585 -12.640 1.00 40.12 118 TYR A O 1
ATOM 976 N N . ARG A 1 119 ? 0.535 14.672 -11.909 1.00 38.84 119 ARG A N 1
ATOM 977 C CA . ARG A 1 119 ? -0.174 15.178 -13.107 1.00 38.84 119 ARG A CA 1
ATOM 978 C C . ARG A 1 119 ? 0.570 14.978 -14.436 1.00 38.84 119 ARG A C 1
ATOM 980 O O . ARG A 1 119 ? -0.069 15.009 -15.483 1.00 38.84 119 ARG A O 1
ATOM 987 N N . GLY A 1 120 ? 1.892 14.809 -14.411 1.00 34.38 120 GLY A N 1
ATOM 988 C CA . GLY A 1 120 ? 2.723 14.845 -15.617 1.00 34.38 120 GLY A CA 1
ATOM 989 C C . GLY A 1 120 ? 3.110 13.499 -16.229 1.00 34.38 120 GLY A C 1
ATOM 990 O O . GLY A 1 120 ? 3.572 13.503 -17.359 1.00 34.38 120 GLY A O 1
ATOM 991 N N . ARG A 1 121 ? 2.969 12.362 -15.527 1.00 40.81 121 ARG A N 1
ATOM 992 C CA . ARG A 1 121 ? 3.612 11.102 -15.972 1.00 40.81 121 ARG A CA 1
ATOM 993 C C . ARG A 1 121 ? 2.680 9.913 -16.207 1.00 40.81 121 ARG A C 1
ATOM 995 O O . ARG A 1 121 ? 3.115 8.919 -16.772 1.00 40.81 121 ARG A O 1
ATOM 1002 N N . PHE A 1 122 ? 1.405 10.020 -15.825 1.00 41.69 122 PHE A N 1
ATOM 1003 C CA . PHE A 1 122 ? 0.421 8.940 -15.997 1.00 41.69 122 PHE A CA 1
ATOM 1004 C C . PHE A 1 122 ? -0.518 9.105 -17.198 1.00 41.69 122 PHE A C 1
ATOM 1006 O O . PHE A 1 122 ? -1.297 8.198 -17.472 1.00 41.69 122 PHE A O 1
ATOM 1013 N N . ARG A 1 123 ? -0.431 10.214 -17.949 1.00 41.25 123 ARG A N 1
ATOM 1014 C CA . ARG A 1 123 ? -1.158 10.358 -19.225 1.00 41.25 123 ARG A CA 1
ATOM 1015 C C . ARG A 1 123 ? -0.540 9.531 -20.359 1.00 41.25 123 ARG A C 1
ATOM 1017 O O . ARG A 1 123 ? -1.279 9.092 -21.230 1.00 41.25 123 ARG A O 1
ATOM 1024 N N . ASP A 1 124 ? 0.765 9.261 -20.286 1.00 39.53 124 ASP A N 1
ATOM 1025 C CA . ASP A 1 124 ? 1.525 8.573 -21.344 1.00 39.53 124 ASP A CA 1
ATOM 1026 C C . ASP A 1 124 ? 1.801 7.092 -21.052 1.00 39.53 124 ASP A C 1
ATOM 1028 O O . ASP A 1 124 ? 2.344 6.368 -21.886 1.00 39.53 124 ASP A O 1
ATOM 1032 N N . LEU A 1 125 ? 1.409 6.607 -19.873 1.00 42.44 125 LEU A N 1
ATOM 1033 C CA . LEU A 1 125 ? 1.472 5.185 -19.571 1.00 42.44 125 LEU A CA 1
ATOM 1034 C C . LEU A 1 125 ? 0.241 4.528 -20.187 1.00 42.44 125 LEU A C 1
ATOM 1036 O O . LEU A 1 125 ? -0.894 4.864 -19.844 1.00 42.44 125 LEU A O 1
ATOM 1040 N N . LYS A 1 126 ? 0.454 3.515 -21.030 1.00 44.28 126 LYS A N 1
ATOM 1041 C CA . LYS A 1 126 ? -0.593 2.617 -21.549 1.00 44.28 126 LYS A CA 1
ATOM 1042 C C . LYS A 1 126 ? -1.375 1.869 -20.445 1.00 44.28 126 LYS A C 1
ATOM 1044 O O . LYS A 1 126 ? -2.196 1.015 -20.755 1.00 44.28 126 LYS A O 1
ATOM 1049 N N . LEU A 1 127 ? -1.211 2.231 -19.171 1.00 42.59 127 LEU A N 1
ATOM 1050 C CA . LEU A 1 127 ? -2.151 1.924 -18.097 1.00 42.59 127 LEU A CA 1
ATOM 1051 C C . LEU A 1 127 ? -3.563 2.452 -18.376 1.00 42.59 127 LEU A C 1
ATOM 1053 O O . LEU A 1 127 ? -4.510 1.818 -17.939 1.00 42.59 127 LEU A O 1
ATOM 1057 N N . VAL A 1 128 ? -3.742 3.548 -19.126 1.00 43.16 128 VAL A N 1
ATOM 1058 C CA . VAL A 1 128 ? -5.095 4.016 -19.505 1.00 43.16 128 VAL A CA 1
ATOM 1059 C C . VAL A 1 128 ? -5.806 3.025 -20.443 1.00 43.16 128 VAL A C 1
ATOM 1061 O O . VAL A 1 128 ? -7.027 2.936 -20.399 1.00 43.16 128 VAL A O 1
ATOM 1064 N N . GLY A 1 129 ? -5.066 2.254 -21.251 1.00 37.25 129 GLY A N 1
ATOM 1065 C CA . GLY A 1 129 ? -5.629 1.203 -22.113 1.00 37.25 129 GLY A CA 1
ATOM 1066 C C . GLY A 1 129 ? -6.069 -0.022 -21.312 1.00 37.25 129 GLY A C 1
ATOM 1067 O O . GLY A 1 129 ? -7.219 -0.426 -21.394 1.00 37.25 129 GLY A O 1
ATOM 1068 N N . LEU A 1 130 ? -5.208 -0.504 -20.410 1.00 41.56 130 LEU A N 1
ATOM 1069 C CA . LEU A 1 130 ? -5.537 -1.586 -19.465 1.00 41.56 130 LEU A CA 1
ATOM 1070 C C . LEU A 1 130 ? -6.648 -1.221 -18.456 1.00 41.56 130 LEU A C 1
ATOM 1072 O O . LEU A 1 130 ? -7.120 -2.088 -17.734 1.00 41.56 130 LEU A O 1
ATOM 1076 N N . LEU A 1 131 ? -7.046 0.054 -18.382 1.00 45.84 131 LEU A N 1
ATOM 1077 C CA . LEU A 1 131 ? -8.127 0.558 -17.528 1.00 45.84 131 LEU A CA 1
ATOM 1078 C C . LEU A 1 131 ? -9.409 0.920 -18.277 1.00 45.84 131 LEU A C 1
ATOM 1080 O O . LEU A 1 131 ? -10.366 1.353 -17.639 1.00 45.84 131 LEU A O 1
ATOM 1084 N N . ARG A 1 132 ? -9.428 0.795 -19.607 1.00 39.56 132 ARG A N 1
ATOM 1085 C CA . ARG A 1 132 ? -10.609 1.078 -20.432 1.00 39.56 132 ARG A CA 1
ATOM 1086 C C . ARG A 1 132 ? -11.355 -0.172 -20.889 1.00 39.56 132 ARG A C 1
ATOM 1088 O O . ARG A 1 132 ? -12.520 -0.034 -21.234 1.00 39.56 132 ARG A O 1
ATOM 1095 N N . ASP A 1 133 ? -10.730 -1.345 -20.847 1.00 31.41 133 ASP A N 1
ATOM 1096 C CA . ASP A 1 133 ? -11.262 -2.547 -21.504 1.00 31.41 133 ASP A CA 1
ATOM 1097 C C . ASP A 1 133 ? -12.128 -3.462 -20.605 1.00 31.41 133 ASP A C 1
ATOM 1099 O O . ASP A 1 133 ? -12.537 -4.523 -21.060 1.00 31.41 133 ASP A O 1
ATOM 1103 N N . ASP A 1 134 ? -12.469 -3.047 -19.375 1.00 36.56 134 ASP A N 1
ATOM 1104 C CA . ASP A 1 134 ? -13.376 -3.785 -18.465 1.00 36.56 134 ASP A CA 1
ATOM 1105 C C . ASP A 1 134 ? -14.632 -2.966 -18.061 1.00 36.56 134 ASP A C 1
ATOM 1107 O O . ASP A 1 134 ? -15.125 -3.064 -16.933 1.00 36.56 134 ASP A O 1
ATOM 1111 N N . LEU A 1 135 ? -15.155 -2.140 -18.979 1.00 36.50 135 LEU A N 1
ATOM 1112 C CA . LEU A 1 135 ? -16.523 -1.591 -18.914 1.00 36.50 135 LEU A CA 1
ATOM 1113 C C . LEU A 1 135 ? -17.400 -2.186 -20.018 1.00 36.50 135 LEU A C 1
ATOM 1115 O O . LEU A 1 135 ? -16.970 -2.136 -21.191 1.00 36.50 135 LEU A O 1
#

Organism: Tuber borchii (NCBI:txid42251)

InterPro domains:
  IPR021833 Protein of unknown function DUF3425 [PF11905] (2-79)

Radius of gyration: 14.73 Å; chains: 1; bounding box: 30×35×39 Å

Sequence (135 aa):
MPSLAPIDLQKSVPHHPYIDLIPYPGLRRTLLEILREHPNSINQVELCYDIESGGLRLWGQYSWLPDSYELTVEFAAKWGFLFRRDPEALTATNFWRRQRGEAPLRPEHFGSTHGHGYRGRFRDLKLVGLLRDDL

Foldseek 3Di:
DVLLPDDPLVVPADDDCVLSQQSQVQLSVLVSVCCVPPVPLDDPVVLSVCVVVQQWPAQDPDSNDLLRTAGDLVRQQPALVSCPVPPCNQVSNQVVCVVVPHDGDDNPSNHDVCRPPNVPRPVPPCVVVVVPPPD

Secondary structure (DSSP, 8-state):
-GGGSPPHHHHHS---GGGGG-S-HHHHHHHHHHHHH-TTSS-HHHHHHHIIIIIEEE-SS-TT-GGGEEE-HHHHHHHGGGGTT-THHHHHHHHHHHHTTPPPP-GGGTT-TT-TT-TTTSSSSTHHHHTTTT-

pLDDT: mean 84.14, std 21.21, range [31.41, 98.44]